Protein AF-A0A2E0BNI3-F1 (afdb_monomer)

pLDDT: mean 90.03, std 9.65, range [51.66, 97.56]

Nearest PDB structures (foldseek):
  3aai-assembly1_B  TM=8.885E-01  e=7.314E+00  Thermus thermophilus HB8
  3aai-assembly1_D  TM=8.886E-01  e=7.314E+00  Thermus thermophilus HB8
  2q0o-assembly1_C  TM=9.089E-01  e=8.962E+00  Sinorhizobium fredii NGR234

Foldseek 3Di:
DDPVVVLVVLVVVLVVLVVVLVVLVVDPPRDPVVSVVSVVVSVVSVVVSVVSVVVVD

Solvent-accessible surface area (backbone atoms only — not comparable to full-atom values): 3283 Å² total; per-residue (Å²): 138,57,70,67,59,54,52,52,52,50,54,51,53,38,50,53,43,52,52,51,47,52,56,43,72,71,34,90,85,52,58,66,68,59,51,52,50,48,51,52,53,34,49,55,45,52,53,52,53,49,53,57,55,60,76,74,110

Radius of gyration: 13.49 Å; Cα contacts (8 Å, |Δi|>4): 23; chains: 1; bounding box: 33×14×36 Å

Sequence (57 aa):
MSLNNYLKKLKSKHLTLKDNIKSAQANLKTDDKNIVLMKKMKLRIKEKIFRMEQNFN

Structure (mmCIF, N/CA/C/O backbone):
data_AF-A0A2E0BNI3-F1
#
_entry.id   AF-A0A2E0BNI3-F1
#
loop_
_atom_site.group_PDB
_atom_site.id
_atom_site.type_symbol
_atom_site.label_atom_id
_atom_site.label_alt_id
_atom_site.label_comp_id
_atom_site.label_asym_id
_atom_site.label_entity_id
_atom_site.label_seq_id
_atom_site.pdbx_PDB_ins_code
_atom_site.Cartn_x
_atom_site.Cartn_y
_atom_site.Cartn_z
_atom_site.occupancy
_atom_site.B_iso_or_equiv
_atom_site.auth_seq_id
_atom_site.auth_comp_id
_atom_site.auth_asym_id
_atom_site.auth_atom_id
_atom_site.pdbx_PDB_model_num
ATOM 1 N N . MET A 1 1 ? -6.653 -5.758 22.551 1.00 51.66 1 MET A N 1
ATOM 2 C CA . MET A 1 1 ? -6.306 -5.429 21.147 1.00 51.66 1 MET A CA 1
ATOM 3 C C . MET A 1 1 ? -7.378 -4.506 20.588 1.00 51.66 1 MET A C 1
ATOM 5 O O . MET A 1 1 ? -8.481 -4.965 20.349 1.00 51.66 1 MET A O 1
ATOM 9 N N . SER A 1 2 ? -7.094 -3.209 20.452 1.00 72.88 2 SER A N 1
ATOM 10 C CA . SER A 1 2 ? -8.085 -2.226 19.987 1.00 72.88 2 SER A CA 1
ATOM 11 C C . SER A 1 2 ? -8.095 -2.117 18.458 1.00 72.88 2 SER A C 1
ATOM 13 O O . SER A 1 2 ? -7.035 -2.181 17.827 1.00 72.88 2 SER A O 1
ATOM 15 N N . LEU A 1 3 ? -9.278 -1.906 17.875 1.00 76.00 3 LEU A N 1
ATOM 16 C CA . LEU A 1 3 ? -9.500 -1.593 16.458 1.00 76.00 3 LEU A CA 1
ATOM 17 C C . LEU A 1 3 ? -8.597 -0.443 15.970 1.00 76.00 3 LEU A C 1
ATOM 19 O O . LEU A 1 3 ? -8.072 -0.501 14.858 1.00 76.00 3 LEU A O 1
ATOM 23 N N . ASN A 1 4 ? -8.295 0.526 16.842 1.00 82.75 4 ASN A N 1
ATOM 24 C CA . ASN A 1 4 ? -7.347 1.610 16.565 1.00 82.75 4 ASN A CA 1
ATOM 25 C C . ASN A 1 4 ? -5.941 1.101 16.219 1.00 82.75 4 ASN A C 1
ATOM 27 O O . ASN A 1 4 ? -5.282 1.633 15.326 1.00 82.75 4 ASN A O 1
ATOM 31 N N . ASN A 1 5 ? -5.482 0.032 16.873 1.00 87.81 5 ASN A N 1
ATOM 32 C CA . ASN A 1 5 ? -4.183 -0.566 16.573 1.00 87.81 5 ASN A CA 1
ATOM 33 C C . ASN A 1 5 ? -4.195 -1.274 15.209 1.00 87.81 5 ASN A C 1
ATOM 35 O O . ASN A 1 5 ? -3.210 -1.236 14.471 1.00 87.81 5 ASN A O 1
ATOM 39 N N . TYR A 1 6 ? -5.321 -1.892 14.844 1.00 89.19 6 TYR A N 1
ATOM 40 C CA . TYR A 1 6 ? -5.490 -2.508 13.531 1.00 89.19 6 TYR A CA 1
ATOM 41 C C . TYR A 1 6 ? -5.516 -1.461 12.407 1.00 89.19 6 TYR A C 1
ATOM 43 O O . TYR A 1 6 ? -4.797 -1.602 11.414 1.00 89.19 6 TYR A O 1
ATOM 51 N N . LEU A 1 7 ? -6.258 -0.365 12.596 1.00 91.06 7 LEU A N 1
ATOM 52 C CA . LEU A 1 7 ? -6.309 0.754 11.655 1.00 91.06 7 LEU A CA 1
ATOM 53 C C . LEU A 1 7 ? -4.929 1.408 11.484 1.00 91.06 7 LEU A C 1
ATOM 55 O O . LEU A 1 7 ? -4.488 1.648 10.359 1.00 91.06 7 LEU A O 1
ATOM 59 N N . LYS A 1 8 ? -4.196 1.619 12.587 1.00 92.94 8 LYS A N 1
ATOM 60 C CA . LYS A 1 8 ? -2.822 2.143 12.567 1.00 92.94 8 LYS A CA 1
ATOM 61 C C . LYS A 1 8 ? -1.882 1.245 11.757 1.00 92.94 8 LYS A C 1
ATOM 63 O O . LYS A 1 8 ? -1.115 1.747 10.934 1.00 92.94 8 LYS A O 1
ATOM 68 N N . LYS A 1 9 ? -1.980 -0.080 11.919 1.00 94.25 9 LYS A N 1
ATOM 69 C CA . LYS A 1 9 ? -1.210 -1.051 11.122 1.00 94.25 9 LYS A CA 1
ATOM 70 C C . LYS A 1 9 ? -1.563 -0.998 9.634 1.00 94.25 9 LYS A C 1
ATOM 72 O O . LYS A 1 9 ? -0.657 -1.020 8.803 1.00 94.25 9 LYS A O 1
ATOM 77 N N . LEU A 1 10 ? -2.847 -0.890 9.278 1.00 95.19 10 LEU A N 1
ATOM 78 C CA . LEU A 1 10 ? -3.266 -0.743 7.878 1.00 95.19 10 LEU A CA 1
ATOM 79 C C . LEU A 1 10 ? -2.721 0.546 7.252 1.00 95.19 10 LEU A C 1
ATOM 81 O O . LEU A 1 10 ? -2.171 0.496 6.151 1.00 95.19 10 LEU A O 1
ATOM 85 N N . LYS A 1 11 ? -2.817 1.679 7.960 1.00 94.50 11 LYS A N 1
ATOM 86 C CA . LYS A 1 11 ? -2.270 2.970 7.511 1.00 94.50 11 LYS A CA 1
ATOM 87 C C . LYS A 1 11 ? -0.756 2.891 7.300 1.00 94.50 11 LYS A C 1
ATOM 89 O O . LYS A 1 11 ? -0.270 3.309 6.252 1.00 9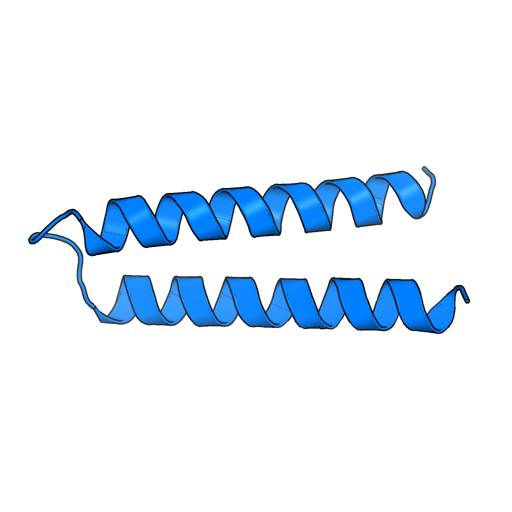4.50 11 LYS A O 1
ATOM 94 N N . SER A 1 12 ? -0.025 2.279 8.234 1.00 96.38 12 SER A N 1
ATOM 95 C CA . SER A 1 12 ? 1.417 2.041 8.092 1.00 96.38 12 SER A CA 1
ATOM 96 C C . SER A 1 12 ? 1.736 1.183 6.860 1.00 96.38 12 SER A C 1
ATOM 98 O O . SER A 1 12 ? 2.537 1.596 6.025 1.00 96.38 12 SER A O 1
ATOM 100 N N . LYS A 1 13 ? 1.031 0.063 6.653 1.00 95.88 13 LYS A N 1
ATOM 101 C CA . LYS A 1 13 ? 1.228 -0.802 5.477 1.00 95.88 13 LYS A CA 1
ATOM 102 C C . LYS A 1 13 ? 0.935 -0.084 4.154 1.00 95.88 13 LYS A C 1
ATOM 104 O O . LYS A 1 13 ? 1.634 -0.300 3.166 1.00 95.88 13 LYS A O 1
ATOM 109 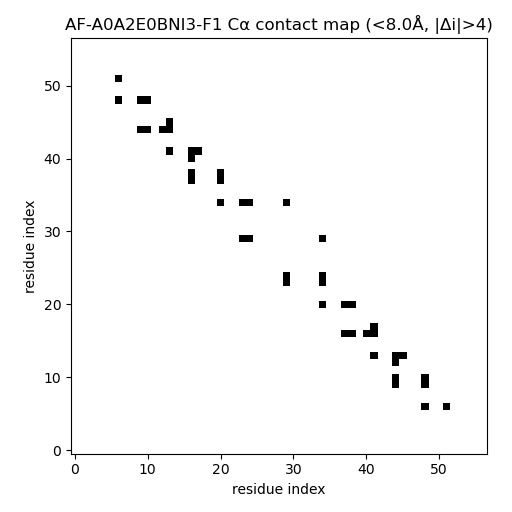N N . HIS A 1 14 ? -0.082 0.779 4.125 1.00 96.38 14 HIS A N 1
ATOM 110 C CA . HIS A 1 14 ? -0.390 1.618 2.966 1.00 96.38 14 HIS A CA 1
ATOM 111 C C . HIS A 1 14 ? 0.742 2.610 2.648 1.00 96.38 14 HIS A C 1
ATOM 113 O O . HIS A 1 14 ? 1.065 2.806 1.473 1.00 96.38 14 HIS A O 1
ATOM 119 N N . LEU A 1 15 ? 1.358 3.213 3.673 1.00 96.06 15 LEU A N 1
ATOM 120 C CA . LEU A 1 15 ? 2.515 4.098 3.509 1.00 96.06 15 LEU A CA 1
ATOM 121 C C . LEU A 1 15 ? 3.722 3.333 2.960 1.00 96.06 15 LEU A C 1
ATOM 123 O O . LEU A 1 15 ? 4.248 3.725 1.924 1.00 96.06 15 LEU A O 1
ATOM 127 N N . THR A 1 16 ? 4.066 2.185 3.544 1.00 96.56 16 THR A N 1
ATOM 128 C CA . THR A 1 16 ? 5.161 1.336 3.049 1.00 96.56 16 THR A CA 1
ATOM 129 C C . THR A 1 16 ? 4.957 0.931 1.588 1.00 96.56 16 THR A C 1
ATOM 131 O O . THR A 1 16 ? 5.880 1.011 0.787 1.00 96.56 16 THR A O 1
ATOM 134 N N . LEU A 1 17 ? 3.736 0.553 1.192 1.00 95.38 17 LEU A N 1
ATOM 135 C CA . LEU A 1 17 ? 3.436 0.249 -0.211 1.00 95.38 17 LEU A CA 1
ATOM 136 C C . LEU A 1 17 ? 3.608 1.463 -1.126 1.00 95.38 17 LEU A C 1
ATOM 138 O O . LEU A 1 17 ? 4.046 1.297 -2.259 1.00 95.38 17 LEU A O 1
ATOM 142 N N . LYS A 1 18 ? 3.275 2.675 -0.667 1.00 95.31 18 LYS A N 1
ATOM 143 C CA . LYS A 1 18 ? 3.512 3.905 -1.438 1.00 95.31 18 LYS A CA 1
ATOM 144 C C . LYS A 1 18 ? 5.002 4.090 -1.714 1.00 95.31 18 LYS A C 1
ATOM 146 O O . LYS A 1 18 ? 5.358 4.378 -2.854 1.00 95.31 18 LYS A O 1
ATOM 151 N N . ASP A 1 19 ? 5.832 3.923 -0.694 1.00 96.38 19 ASP A N 1
ATOM 152 C CA . ASP A 1 19 ? 7.272 4.147 -0.804 1.00 96.38 19 ASP A CA 1
ATOM 153 C C . ASP A 1 19 ? 7.927 3.045 -1.642 1.00 96.38 19 ASP A C 1
ATOM 155 O O . ASP A 1 19 ? 8.677 3.345 -2.566 1.00 96.38 19 ASP A O 1
ATOM 159 N N . ASN A 1 20 ? 7.516 1.788 -1.456 1.00 94.31 20 ASN A N 1
ATOM 160 C CA . ASN A 1 20 ? 7.980 0.683 -2.289 1.00 94.31 20 ASN A CA 1
ATOM 161 C C . ASN A 1 20 ? 7.590 0.870 -3.764 1.00 94.31 20 ASN A C 1
ATOM 163 O O . ASN A 1 20 ? 8.401 0.580 -4.635 1.00 94.31 20 ASN A O 1
ATOM 167 N N . ILE A 1 21 ? 6.378 1.363 -4.068 1.00 94.56 21 ILE A N 1
ATOM 168 C CA . ILE A 1 21 ? 5.973 1.668 -5.453 1.00 94.56 21 ILE A CA 1
ATOM 169 C C . ILE A 1 21 ? 6.882 2.744 -6.049 1.00 94.56 21 ILE A C 1
ATOM 171 O O . ILE A 1 21 ? 7.294 2.602 -7.194 1.00 94.56 21 ILE A O 1
ATOM 175 N N . LYS A 1 22 ? 7.217 3.797 -5.291 1.00 94.38 22 LYS A N 1
ATOM 176 C CA . LYS A 1 22 ? 8.136 4.841 -5.767 1.00 94.38 22 LYS A CA 1
ATOM 177 C C . LYS A 1 22 ? 9.520 4.273 -6.074 1.00 94.38 22 LYS A C 1
ATOM 179 O O . LYS A 1 22 ? 10.034 4.520 -7.157 1.00 94.38 22 LYS A O 1
ATOM 184 N N . SER A 1 23 ? 10.088 3.483 -5.164 1.00 93.62 23 SER A N 1
ATOM 185 C CA . SER A 1 23 ? 11.398 2.850 -5.368 1.00 93.62 23 SER A CA 1
ATOM 186 C C . SER A 1 23 ? 11.392 1.879 -6.550 1.00 93.62 23 SER A C 1
ATOM 188 O O . SER A 1 23 ? 12.334 1.853 -7.335 1.00 93.62 23 SER A O 1
ATOM 190 N N . ALA A 1 24 ? 10.309 1.118 -6.709 1.00 92.06 24 ALA A N 1
ATOM 191 C CA . ALA A 1 24 ? 10.102 0.201 -7.822 1.00 92.06 24 ALA A CA 1
ATOM 192 C C . ALA A 1 24 ? 10.012 0.945 -9.167 1.00 92.06 24 ALA A C 1
ATOM 194 O O . ALA A 1 24 ? 10.681 0.566 -10.118 1.00 92.06 24 ALA A O 1
ATOM 195 N N . GLN A 1 25 ? 9.254 2.045 -9.230 1.00 90.69 25 GLN A N 1
ATOM 196 C CA . GLN A 1 25 ? 9.142 2.886 -10.429 1.00 90.69 25 GLN A CA 1
ATOM 197 C C . GLN A 1 25 ? 10.444 3.619 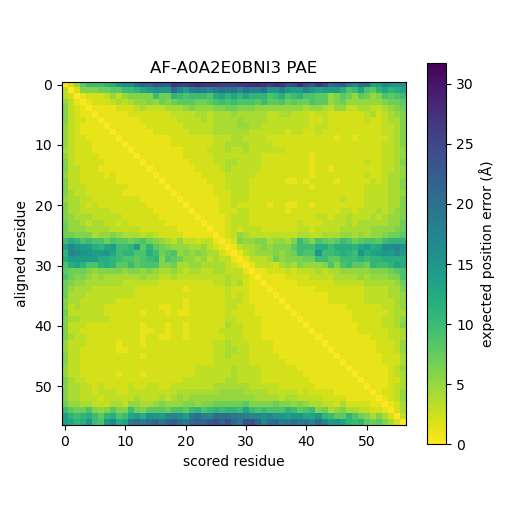-10.780 1.00 90.69 25 GLN A C 1
ATOM 199 O O . GLN A 1 25 ? 10.691 3.885 -11.950 1.00 90.69 25 GLN A O 1
ATOM 204 N N . ALA A 1 26 ? 11.268 3.954 -9.784 1.00 90.81 26 ALA A N 1
ATOM 205 C CA . ALA A 1 26 ? 12.573 4.573 -10.003 1.00 90.81 26 ALA A CA 1
ATOM 206 C C . ALA A 1 26 ? 13.626 3.57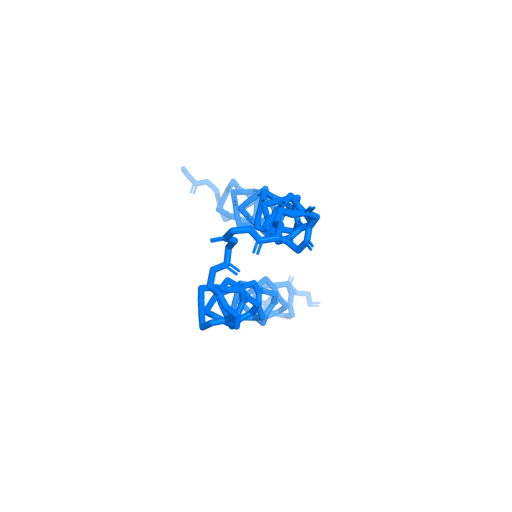9 -10.526 1.00 90.81 26 ALA A C 1
ATOM 208 O O . ALA A 1 26 ? 14.644 3.988 -11.080 1.00 90.81 26 ALA A O 1
ATOM 209 N N . ASN A 1 27 ? 13.401 2.276 -10.346 1.00 88.75 27 ASN A N 1
ATOM 210 C CA . ASN A 1 27 ? 14.332 1.240 -10.759 1.00 88.75 27 ASN A CA 1
ATOM 211 C C . ASN A 1 27 ? 13.911 0.643 -12.108 1.00 88.75 27 ASN A C 1
ATOM 213 O O . ASN A 1 27 ? 12.952 -0.122 -12.181 1.00 88.75 27 ASN A O 1
ATOM 217 N N . LEU A 1 28 ? 14.689 0.942 -13.152 1.00 76.56 28 LEU A N 1
ATOM 218 C CA . LEU A 1 28 ? 14.483 0.487 -14.536 1.00 76.56 28 LEU A CA 1
ATOM 219 C C . LEU A 1 28 ? 14.485 -1.045 -14.707 1.00 76.56 28 LEU A C 1
ATOM 221 O O . LEU A 1 28 ? 14.033 -1.541 -15.733 1.00 76.56 28 LEU A O 1
ATOM 225 N N . LYS A 1 29 ? 14.996 -1.804 -13.727 1.00 85.19 29 LYS A N 1
ATOM 226 C CA . LYS A 1 29 ? 14.980 -3.278 -13.733 1.00 85.19 29 LYS A CA 1
ATOM 227 C C . LYS A 1 29 ? 13.702 -3.874 -13.137 1.00 85.19 29 LYS A C 1
ATOM 229 O O . LYS A 1 29 ? 13.549 -5.094 -13.133 1.00 85.19 29 LYS A O 1
ATOM 234 N N . THR A 1 30 ? 12.815 -3.054 -12.580 1.00 82.12 30 THR A N 1
ATOM 235 C CA . THR A 1 30 ? 11.575 -3.548 -11.983 1.00 82.12 30 THR A CA 1
ATOM 236 C C . THR A 1 30 ? 10.550 -3.839 -13.069 1.00 82.12 30 THR A C 1
ATOM 238 O O . THR A 1 30 ? 10.191 -2.961 -13.842 1.00 82.12 30 THR A O 1
ATOM 241 N N . ASP A 1 31 ? 10.026 -5.062 -13.073 1.00 86.44 31 ASP A N 1
ATOM 242 C CA . ASP A 1 31 ? 8.929 -5.459 -13.953 1.00 86.44 31 ASP A CA 1
ATOM 243 C C . ASP A 1 31 ? 7.633 -4.669 -13.667 1.00 86.44 31 ASP A C 1
ATOM 245 O O . ASP A 1 31 ? 7.174 -4.565 -12.520 1.00 86.44 31 ASP A O 1
ATOM 249 N N . ASP A 1 32 ? 6.999 -4.155 -14.723 1.00 87.56 32 ASP A N 1
ATOM 250 C CA . ASP A 1 32 ? 5.774 -3.356 -14.629 1.00 87.56 32 ASP A CA 1
ATOM 251 C C . ASP A 1 32 ? 4.600 -4.110 -13.983 1.00 87.56 32 ASP A C 1
ATOM 253 O O . ASP A 1 32 ? 3.768 -3.501 -13.295 1.00 87.56 32 ASP A O 1
ATOM 257 N N . LYS A 1 33 ? 4.524 -5.443 -14.117 1.00 91.44 33 LYS A N 1
ATOM 258 C CA . LYS A 1 33 ? 3.458 -6.244 -13.490 1.00 91.44 33 LYS A CA 1
ATOM 259 C C . LYS A 1 33 ? 3.583 -6.212 -11.971 1.00 91.44 33 LYS A C 1
ATOM 261 O O . LYS A 1 33 ? 2.557 -6.157 -11.286 1.00 91.44 33 LYS A O 1
ATOM 266 N N . ASN A 1 34 ? 4.805 -6.169 -11.436 1.00 90.44 34 ASN A N 1
ATOM 267 C CA . ASN A 1 34 ? 5.033 -6.027 -9.997 1.00 90.44 34 ASN A CA 1
ATOM 268 C C . ASN A 1 34 ? 4.534 -4.667 -9.493 1.00 90.44 34 ASN A C 1
ATOM 270 O O . ASN A 1 34 ? 3.815 -4.605 -8.493 1.00 90.44 34 ASN A O 1
ATOM 274 N N . ILE A 1 35 ? 4.812 -3.584 -10.223 1.00 93.25 35 ILE A N 1
ATOM 275 C CA . ILE A 1 35 ? 4.326 -2.237 -9.880 1.00 93.25 35 ILE A CA 1
ATOM 276 C C . ILE A 1 35 ? 2.7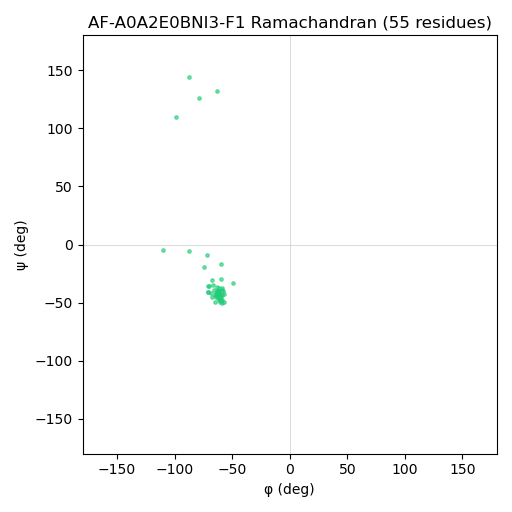90 -2.195 -9.895 1.00 93.25 35 ILE A C 1
ATOM 278 O O . ILE A 1 35 ? 2.167 -1.645 -8.979 1.00 93.25 35 ILE A O 1
ATOM 282 N N . VAL A 1 36 ? 2.154 -2.808 -10.898 1.00 95.56 36 VAL A N 1
ATOM 283 C CA . VAL A 1 36 ? 0.688 -2.918 -10.982 1.00 95.56 36 VAL A CA 1
ATOM 284 C C . VAL A 1 36 ? 0.119 -3.703 -9.798 1.00 95.56 36 VAL A C 1
ATOM 286 O O . VAL A 1 36 ? -0.867 -3.275 -9.191 1.00 95.56 36 VAL A O 1
ATOM 289 N N . LEU A 1 37 ? 0.739 -4.822 -9.423 1.00 95.44 37 LEU A N 1
ATOM 290 C CA . LEU A 1 37 ? 0.320 -5.636 -8.282 1.00 95.44 37 LEU A CA 1
ATOM 291 C C . LEU A 1 37 ? 0.402 -4.846 -6.967 1.00 95.44 37 LEU A C 1
ATOM 293 O O . LEU A 1 37 ? -0.548 -4.848 -6.180 1.00 95.44 37 LEU A O 1
ATOM 297 N N . MET A 1 38 ? 1.480 -4.090 -6.762 1.00 95.06 38 MET A N 1
ATOM 298 C CA . MET A 1 38 ? 1.651 -3.233 -5.587 1.00 95.06 38 MET A CA 1
ATOM 299 C C . MET A 1 38 ? 0.604 -2.116 -5.536 1.00 95.06 38 MET A C 1
ATOM 301 O O . MET A 1 38 ? 0.019 -1.866 -4.479 1.00 95.06 38 MET A O 1
ATOM 305 N N . LYS A 1 39 ? 0.299 -1.477 -6.675 1.00 95.88 39 LYS A N 1
ATOM 306 C CA . LYS A 1 39 ? -0.777 -0.474 -6.776 1.00 95.88 39 LYS A CA 1
ATOM 307 C C . LYS A 1 39 ? -2.141 -1.075 -6.424 1.00 95.88 39 LYS A C 1
ATOM 309 O O . LYS A 1 39 ? -2.882 -0.467 -5.652 1.00 95.88 39 LYS A O 1
ATOM 314 N N . LYS A 1 40 ? -2.447 -2.290 -6.900 1.00 97.31 40 LYS A N 1
ATOM 315 C CA . LYS A 1 40 ? -3.678 -3.021 -6.541 1.00 97.31 40 LYS A CA 1
ATOM 316 C C . LYS A 1 40 ? -3.747 -3.325 -5.043 1.00 97.31 40 LYS A C 1
ATOM 318 O O . LYS A 1 40 ? -4.781 -3.096 -4.419 1.00 97.31 40 LYS A O 1
ATOM 323 N N . MET A 1 41 ? -2.653 -3.795 -4.440 1.00 96.12 41 MET A N 1
ATOM 324 C CA . MET A 1 41 ? -2.588 -4.029 -2.991 1.00 96.12 41 MET A CA 1
ATOM 325 C C . MET A 1 41 ? -2.804 -2.738 -2.196 1.00 96.12 41 MET A C 1
ATOM 327 O O . MET A 1 41 ? -3.566 -2.730 -1.229 1.00 96.12 41 MET A O 1
ATOM 331 N N . LYS A 1 42 ? -2.179 -1.636 -2.624 1.00 97.06 42 LYS A N 1
ATOM 332 C CA . LYS A 1 42 ? -2.342 -0.317 -2.006 1.00 97.06 42 LYS A CA 1
ATOM 333 C C . LYS A 1 42 ? -3.797 0.165 -2.078 1.00 97.06 42 LYS A C 1
ATOM 335 O O . LYS A 1 42 ? -4.312 0.638 -1.067 1.00 97.06 42 LYS A O 1
ATOM 340 N N . LEU A 1 43 ? -4.467 -0.004 -3.222 1.00 97.56 43 LEU A N 1
ATOM 341 C CA . LEU A 1 43 ? -5.882 0.346 -3.396 1.00 97.56 43 LEU A CA 1
ATOM 342 C C . LEU A 1 43 ? -6.784 -0.443 -2.437 1.00 97.56 43 LEU A C 1
ATOM 344 O O . LEU A 1 43 ? -7.543 0.164 -1.689 1.00 97.56 43 LEU A O 1
ATOM 348 N N . ARG A 1 44 ? -6.619 -1.770 -2.366 1.00 96.44 44 ARG A N 1
ATOM 349 C CA . ARG A 1 44 ? -7.397 -2.630 -1.454 1.00 96.44 44 ARG A CA 1
ATOM 350 C C . ARG A 1 44 ? -7.251 -2.218 0.011 1.00 96.44 44 ARG A C 1
ATOM 352 O O . ARG A 1 44 ? -8.216 -2.245 0.770 1.00 96.44 44 ARG A O 1
ATOM 359 N N . ILE A 1 45 ? -6.041 -1.838 0.430 1.00 96.62 45 ILE A N 1
ATOM 360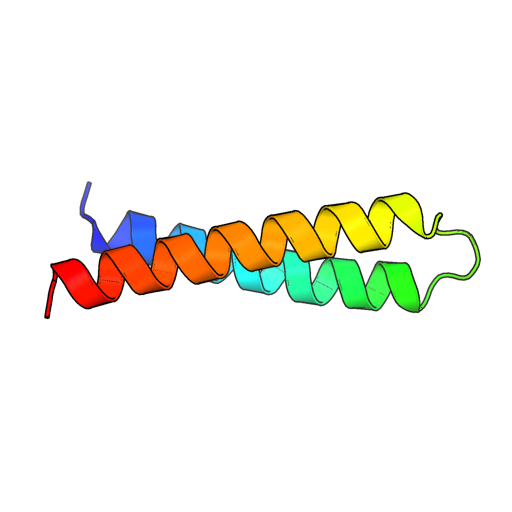 C CA . ILE A 1 45 ? -5.807 -1.360 1.799 1.00 96.62 45 ILE A CA 1
ATOM 361 C C . ILE A 1 45 ? -6.488 -0.007 2.023 1.00 96.62 45 ILE A C 1
ATOM 363 O O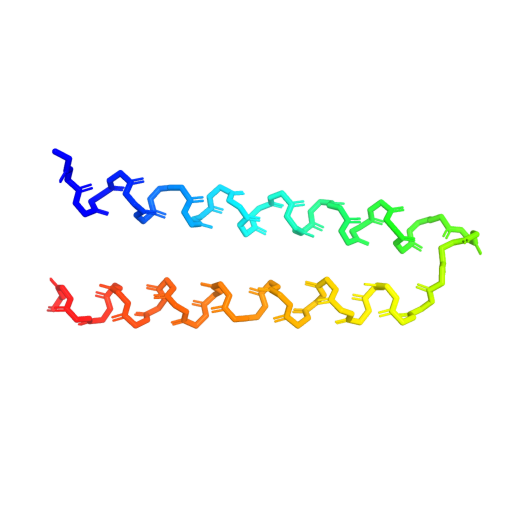 . ILE A 1 45 ? -7.100 0.176 3.071 1.00 96.62 45 ILE A O 1
ATOM 367 N N . LYS A 1 46 ? -6.426 0.914 1.053 1.00 96.38 46 LYS A N 1
ATOM 368 C CA . LYS A 1 46 ? -7.115 2.210 1.130 1.00 96.38 46 LYS A CA 1
ATOM 369 C C . LYS A 1 46 ? -8.627 2.028 1.296 1.00 96.38 46 LYS A C 1
ATOM 371 O O . LYS A 1 46 ? -9.206 2.630 2.191 1.00 96.38 46 LYS A O 1
ATOM 376 N N . GLU A 1 47 ? -9.246 1.166 0.493 1.00 96.94 47 GLU A N 1
ATOM 377 C CA . GLU A 1 47 ? -10.679 0.855 0.595 1.00 96.94 47 GLU A CA 1
ATOM 378 C C . GLU A 1 47 ? -11.031 0.223 1.941 1.00 96.94 47 GLU A C 1
ATOM 380 O O . GLU A 1 47 ? -12.043 0.567 2.545 1.00 96.94 47 GLU A O 1
ATOM 385 N N . LYS A 1 48 ? -10.181 -0.676 2.449 1.00 94.81 48 LYS A N 1
ATOM 386 C CA . LYS A 1 48 ? -10.383 -1.295 3.760 1.00 94.81 48 LYS A CA 1
ATOM 387 C C . LYS A 1 48 ? -10.310 -0.278 4.899 1.00 94.81 48 LYS A C 1
ATOM 389 O O . LYS A 1 48 ? -11.149 -0.335 5.790 1.00 94.81 48 LYS A O 1
ATOM 394 N N . ILE A 1 49 ? -9.337 0.636 4.864 1.00 94.38 49 ILE A N 1
ATOM 395 C CA . ILE A 1 49 ? -9.233 1.745 5.826 1.00 94.38 49 ILE A CA 1
ATOM 396 C C . ILE A 1 49 ? -10.500 2.593 5.756 1.00 94.38 49 ILE A C 1
ATOM 398 O O . ILE A 1 49 ? -11.129 2.796 6.784 1.00 94.38 49 ILE A O 1
ATOM 402 N N . PHE A 1 50 ? -10.911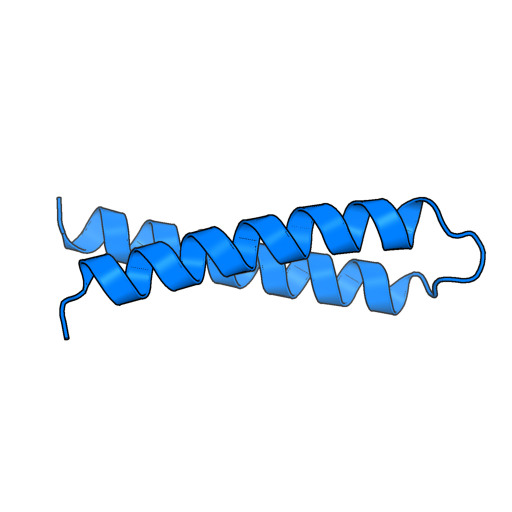 2.997 4.551 1.00 94.25 50 PHE A N 1
ATOM 403 C CA . PHE A 1 50 ? -12.105 3.815 4.355 1.00 94.25 50 PHE A CA 1
ATOM 404 C C . PHE A 1 50 ? -13.360 3.145 4.923 1.00 94.25 50 PHE A C 1
ATOM 406 O O . PHE A 1 50 ? -14.062 3.750 5.718 1.00 94.25 50 PHE A O 1
ATOM 413 N N . ARG A 1 51 ? -13.606 1.868 4.602 1.00 92.56 51 ARG A N 1
ATOM 414 C CA . ARG A 1 51 ? -14.748 1.113 5.152 1.00 92.56 51 ARG A CA 1
ATOM 415 C C . ARG A 1 51 ? -14.713 1.031 6.679 1.00 92.56 51 ARG A C 1
ATOM 417 O O . ARG A 1 51 ? -15.752 1.112 7.316 1.00 92.56 51 ARG A O 1
ATOM 424 N N . MET A 1 52 ? -13.530 0.861 7.266 1.00 90.19 52 MET A N 1
ATOM 425 C CA . MET A 1 52 ? -13.377 0.808 8.723 1.00 90.19 52 MET A CA 1
ATOM 426 C C . MET A 1 52 ? -13.588 2.166 9.390 1.00 90.19 52 MET A C 1
ATOM 428 O O . MET A 1 52 ? -14.138 2.203 10.482 1.00 90.19 52 MET A O 1
ATOM 432 N N . GLU A 1 53 ? -13.165 3.256 8.750 1.00 89.25 53 GLU A N 1
AT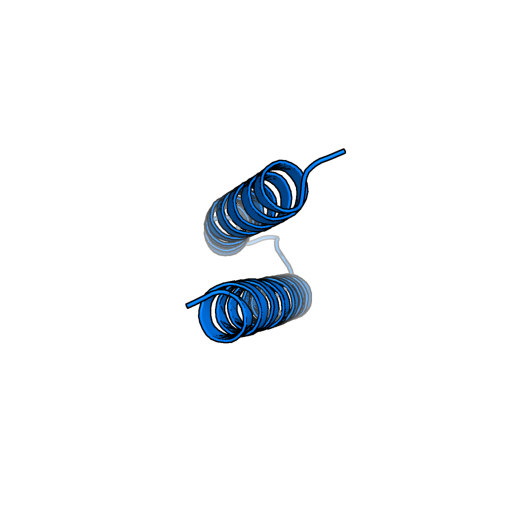OM 433 C CA . GLU A 1 53 ? -13.399 4.617 9.240 1.00 89.25 53 GLU A CA 1
ATOM 434 C C . GLU A 1 53 ? -14.871 5.019 9.103 1.00 89.25 53 GLU A C 1
ATOM 436 O O . GLU A 1 53 ? -15.421 5.585 10.036 1.00 89.25 53 GLU A O 1
ATOM 441 N N . GLN A 1 54 ? -15.529 4.675 7.991 1.00 89.56 54 GLN A N 1
ATOM 442 C CA . GLN A 1 54 ? -16.955 4.950 7.779 1.00 89.56 54 GLN A CA 1
ATOM 443 C C . GLN A 1 54 ? -17.859 4.169 8.737 1.00 89.56 54 GLN A C 1
ATOM 445 O O . GLN A 1 54 ? -18.826 4.718 9.234 1.00 89.56 54 GLN A O 1
ATOM 450 N N . ASN A 1 55 ? -17.544 2.905 9.033 1.00 82.00 55 ASN A N 1
ATOM 451 C CA . ASN A 1 55 ? -18.359 2.096 9.946 1.00 82.00 55 ASN A CA 1
ATOM 452 C C . ASN A 1 55 ? -18.250 2.519 11.426 1.00 82.00 55 ASN A C 1
ATOM 454 O O . ASN A 1 55 ? -18.949 1.951 12.261 1.00 82.00 55 ASN A O 1
ATOM 458 N N . PHE A 1 56 ? -17.330 3.423 11.769 1.00 66.25 56 PHE A N 1
ATOM 459 C CA . PHE A 1 56 ? -17.074 3.852 13.148 1.00 66.25 56 PHE A CA 1
ATOM 460 C C . PHE A 1 56 ? -17.519 5.298 13.418 1.00 66.25 56 PHE A C 1
ATOM 462 O O . PHE A 1 56 ? -17.429 5.757 14.556 1.00 66.25 56 PHE A O 1
ATOM 469 N N . ASN A 1 57 ? -17.972 6.012 12.388 1.00 53.09 57 ASN A N 1
ATOM 470 C CA . ASN A 1 57 ? -18.328 7.425 12.444 1.00 53.09 57 ASN A CA 1
ATOM 471 C C . ASN A 1 57 ? -19.824 7.635 12.220 1.00 53.09 57 ASN A C 1
ATOM 473 O O . ASN A 1 57 ? -20.290 8.725 12.615 1.00 53.09 57 ASN A O 1
#

Mean predicted aligned error: 4.13 Å

Secondary structure (DSSP, 8-state):
--HHHHHHHHHHHHHHHHHHHHHHHH-TTS-HHHHHHHHHHHHHHHHHHHHHHHTT-